Protein AF-A0A357EF03-F1 (afdb_monomer_lite)

Secondary structure (DSSP, 8-state):
--PPPPPPPPP-----------------PPP-GGGGT-BTTTBTSPSS--SS-TT-HHHHHHHHHHHHHHHTT-HHHHHHH-S-S-SS--TT--HHHHHHHHHHHHHHHHHHHHSSTT---SS--HHHHHHHHHHHHHHT--SS--GGG-

Sequence (150 aa):
MSQPKAIAISSWSGRVGGEEDCMTSRAFQSLSLADFGIAPEQGFLPADPCESLPDCPTLNYLSHELPKLLSARQVRRFINEEPSFLPSIPSSWGEDDYRTVMRILSFAGHAYVWETPGQPAAKLPPQLARPWHEIGQKLGRPPVLSYASY

Radius of gyration: 29.79 Å; chains: 1; bounding box: 32×64×94 Å

Structure (mmCIF, N/CA/C/O backbone):
data_AF-A0A357EF03-F1
#
_entry.id   AF-A0A357EF03-F1
#
loop_
_atom_site.group_PDB
_atom_site.id
_atom_site.type_symbol
_atom_site.label_atom_id
_atom_site.label_alt_id
_atom_site.label_comp_id
_atom_site.label_asym_id
_atom_site.label_entity_id
_atom_site.label_seq_id
_atom_site.pdbx_PDB_ins_code
_atom_site.Cartn_x
_atom_site.Cartn_y
_atom_site.Cartn_z
_atom_site.occupancy
_atom_site.B_iso_or_equiv
_atom_site.auth_seq_id
_atom_site.auth_comp_id
_atom_site.auth_asym_id
_atom_site.auth_atom_id
_atom_site.pdbx_PDB_model_num
ATOM 1 N N . MET A 1 1 ? -1.801 -49.461 -65.528 1.00 41.78 1 MET A N 1
ATOM 2 C CA . MET A 1 1 ? -0.940 -48.777 -66.518 1.00 41.78 1 MET A CA 1
ATOM 3 C C . MET A 1 1 ? -1.656 -47.545 -67.043 1.00 41.78 1 MET A C 1
ATOM 5 O O . MET A 1 1 ? -2.875 -47.572 -67.125 1.00 41.78 1 MET A O 1
ATOM 9 N N . SER A 1 2 ? -0.870 -46.531 -67.407 1.00 39.59 2 SER A N 1
ATOM 10 C CA . SER A 1 2 ? -1.247 -45.241 -68.011 1.00 39.59 2 SER A CA 1
ATOM 11 C C . SER A 1 2 ? -1.686 -44.131 -67.059 1.00 39.59 2 SER A C 1
ATOM 13 O O . SER A 1 2 ? -2.848 -44.002 -66.692 1.00 39.59 2 SER A O 1
ATOM 15 N N . GLN A 1 3 ? -0.709 -43.278 -66.742 1.00 40.75 3 GLN A N 1
ATOM 16 C CA . GLN A 1 3 ? -0.933 -41.890 -66.350 1.00 40.75 3 GLN A CA 1
ATOM 17 C C . GLN A 1 3 ? -1.590 -41.098 -67.493 1.00 40.75 3 GLN A C 1
ATOM 19 O O . GLN A 1 3 ? -1.293 -41.376 -68.660 1.00 40.75 3 GLN A O 1
ATOM 24 N N . PRO A 1 4 ? -2.411 -40.076 -67.202 1.00 37.59 4 PRO A N 1
ATOM 25 C CA . PRO A 1 4 ? -2.806 -39.106 -68.205 1.00 37.59 4 PRO A CA 1
ATOM 26 C C . PRO A 1 4 ? -1.772 -37.978 -68.348 1.00 37.59 4 PRO A C 1
ATOM 28 O O . PRO A 1 4 ? -1.157 -37.511 -67.393 1.00 37.59 4 PRO A O 1
ATOM 31 N N . LYS A 1 5 ? -1.598 -37.599 -69.613 1.00 38.09 5 LYS A N 1
ATOM 32 C CA . LYS A 1 5 ? -0.638 -36.657 -70.192 1.00 38.09 5 LYS A CA 1
ATOM 33 C C . LYS A 1 5 ? -0.765 -35.231 -69.651 1.00 38.09 5 LYS A C 1
ATOM 35 O O . LYS A 1 5 ? -1.867 -34.707 -69.519 1.00 38.09 5 LYS A O 1
ATOM 40 N N . ALA A 1 6 ? 0.390 -34.585 -69.494 1.00 36.97 6 ALA A N 1
ATOM 41 C CA . ALA A 1 6 ? 0.524 -33.138 -69.390 1.00 36.97 6 ALA A CA 1
ATOM 42 C C . ALA A 1 6 ? -0.030 -32.448 -70.650 1.00 36.97 6 ALA A C 1
ATOM 44 O O . ALA A 1 6 ? 0.312 -32.821 -71.774 1.00 36.97 6 ALA A O 1
ATOM 45 N N . ILE A 1 7 ? -0.876 -31.438 -70.448 1.00 36.84 7 ILE A N 1
ATOM 46 C CA . ILE A 1 7 ? -1.356 -30.536 -71.495 1.00 36.84 7 ILE A CA 1
ATOM 47 C C . ILE A 1 7 ? -0.496 -29.275 -71.428 1.00 36.84 7 ILE A C 1
ATOM 49 O O . ILE A 1 7 ? -0.485 -28.570 -70.421 1.00 36.84 7 ILE A O 1
ATOM 53 N N . ALA A 1 8 ? 0.240 -29.019 -72.506 1.00 39.97 8 ALA A N 1
ATOM 54 C CA . ALA A 1 8 ? 0.937 -27.764 -72.724 1.00 39.97 8 ALA A CA 1
ATOM 55 C C . ALA A 1 8 ? -0.093 -26.664 -73.010 1.00 39.97 8 ALA A C 1
ATOM 57 O O . ALA A 1 8 ? -0.872 -26.776 -73.957 1.00 39.97 8 ALA A O 1
ATOM 58 N N . ILE A 1 9 ? -0.081 -25.605 -72.203 1.00 37.91 9 ILE A N 1
ATOM 59 C CA . ILE A 1 9 ? -0.791 -24.360 -72.492 1.00 37.91 9 ILE A CA 1
ATOM 60 C C . ILE A 1 9 ? 0.220 -23.330 -72.988 1.00 37.91 9 ILE A C 1
ATOM 62 O O . ILE A 1 9 ? 1.239 -23.051 -72.361 1.00 37.91 9 ILE A O 1
ATOM 66 N N . SER A 1 10 ? -0.075 -22.856 -74.191 1.00 39.03 10 SER A N 1
ATOM 67 C CA . SER A 1 10 ? 0.674 -21.938 -75.035 1.00 39.03 10 SER A CA 1
ATOM 68 C C . SER A 1 10 ? 0.994 -20.606 -74.362 1.00 39.03 10 SER A C 1
ATOM 70 O O . SER A 1 10 ? 0.168 -20.032 -73.655 1.00 39.03 10 SER A O 1
ATOM 72 N N . SER A 1 11 ? 2.175 -20.083 -74.686 1.00 36.22 11 SER A N 1
ATOM 73 C CA . SER A 1 11 ? 2.633 -18.733 -74.373 1.00 36.22 11 SER A CA 1
ATOM 74 C C . SER A 1 11 ? 1.638 -17.670 -74.844 1.00 36.22 11 SER A C 1
ATOM 76 O O . SER A 1 11 ? 1.400 -17.536 -76.046 1.00 36.22 11 SER A O 1
ATOM 78 N N . TRP A 1 12 ? 1.132 -16.864 -73.913 1.00 31.23 12 TRP A N 1
ATOM 79 C CA . TRP A 1 12 ? 0.475 -15.599 -74.222 1.00 31.23 12 TRP A CA 1
ATOM 80 C C . TRP A 1 12 ? 1.360 -14.455 -73.718 1.00 31.23 12 TRP A C 1
ATOM 82 O O . TRP A 1 12 ? 1.530 -14.265 -72.517 1.00 31.23 12 TRP A O 1
ATOM 92 N N . SER A 1 13 ? 1.979 -13.719 -74.646 1.00 43.12 13 SER A N 1
ATOM 93 C CA . SER A 1 13 ? 2.674 -12.466 -74.342 1.00 43.12 13 SER A CA 1
ATOM 94 C C . SER A 1 13 ? 1.665 -11.322 -74.282 1.00 43.12 13 SER A C 1
ATOM 96 O O . SER A 1 13 ? 1.295 -10.765 -75.313 1.00 43.12 13 SER A O 1
ATOM 98 N N . GLY A 1 14 ? 1.258 -10.957 -73.068 1.00 35.16 14 GLY A N 1
ATOM 99 C CA . GLY A 1 14 ? 0.708 -9.639 -72.753 1.00 35.16 14 GLY A CA 1
ATOM 100 C C . GLY A 1 14 ? 1.811 -8.775 -72.148 1.00 35.16 14 GLY A C 1
ATOM 101 O O . GLY A 1 14 ? 2.430 -9.168 -71.162 1.00 35.16 14 GLY A O 1
ATOM 102 N N . ARG A 1 15 ? 2.106 -7.630 -72.768 1.00 39.28 15 ARG A N 1
ATOM 103 C CA . ARG A 1 15 ? 3.117 -6.675 -72.306 1.00 39.28 15 ARG A CA 1
ATOM 104 C C . ARG A 1 15 ? 2.433 -5.458 -71.676 1.00 39.28 15 ARG A C 1
ATOM 106 O O . ARG A 1 15 ? 1.515 -4.907 -72.270 1.00 39.28 15 ARG A O 1
ATOM 113 N N . VAL A 1 16 ? 3.057 -4.994 -70.593 1.00 45.19 16 VAL A N 1
ATOM 114 C CA . VAL A 1 16 ? 3.007 -3.668 -69.951 1.00 45.19 16 VAL A CA 1
ATOM 115 C C . VAL A 1 16 ? 1.871 -3.414 -68.957 1.00 45.19 16 VAL A C 1
ATOM 117 O O . VAL A 1 16 ? 0.712 -3.257 -69.318 1.00 45.19 16 VAL A O 1
ATOM 120 N N . GLY A 1 17 ? 2.287 -3.251 -67.703 1.00 35.16 17 GLY A N 1
ATOM 121 C CA . GLY A 1 17 ? 1.529 -2.678 -66.599 1.00 35.16 17 GLY A CA 1
ATOM 122 C C . GLY A 1 17 ? 2.308 -2.942 -65.319 1.00 35.16 17 GLY A C 1
ATOM 123 O O . GLY A 1 17 ? 2.107 -3.969 -64.688 1.00 35.16 17 GLY A O 1
ATOM 124 N N . GLY A 1 18 ? 3.306 -2.105 -65.035 1.00 47.44 18 GLY A N 1
ATOM 125 C CA . GLY A 1 18 ? 4.123 -2.240 -63.837 1.00 47.44 18 GLY A CA 1
ATOM 126 C C . GLY A 1 18 ? 3.306 -1.914 -62.596 1.00 47.44 18 GLY A C 1
ATOM 127 O O . GLY A 1 18 ? 3.040 -0.748 -62.340 1.00 47.44 18 GLY A O 1
ATOM 128 N N . GLU A 1 19 ? 2.971 -2.941 -61.833 1.00 43.12 19 GLU A N 1
ATOM 129 C CA . GLU A 1 19 ? 2.711 -2.850 -60.402 1.00 43.12 19 GLU A CA 1
ATOM 130 C C . GLU A 1 19 ? 3.601 -3.910 -59.763 1.00 43.12 19 GLU A C 1
ATOM 132 O O . GLU A 1 19 ? 3.258 -5.086 -59.639 1.00 43.12 19 GLU A O 1
ATOM 137 N N . GLU A 1 20 ? 4.823 -3.491 -59.438 1.00 45.75 20 GLU A N 1
ATOM 138 C CA . GLU A 1 20 ? 5.599 -4.147 -58.399 1.00 45.75 20 GLU A CA 1
ATOM 139 C C . GLU A 1 20 ? 4.833 -3.920 -57.094 1.00 45.75 20 GLU A C 1
ATOM 141 O O . GLU A 1 20 ? 5.126 -2.996 -56.335 1.00 45.75 20 GLU A O 1
ATOM 146 N N . ASP A 1 21 ? 3.819 -4.753 -56.852 1.00 46.81 21 ASP A N 1
ATOM 147 C CA . ASP A 1 21 ? 3.272 -4.960 -55.521 1.00 46.81 21 ASP A CA 1
ATOM 148 C C . ASP A 1 21 ? 4.402 -5.560 -54.686 1.00 46.81 21 ASP A C 1
ATOM 150 O O . ASP A 1 21 ? 4.575 -6.775 -54.545 1.00 46.81 21 ASP A O 1
ATOM 154 N N . CYS A 1 22 ? 5.241 -4.659 -54.178 1.00 46.00 22 CYS A N 1
ATOM 155 C CA . CYS A 1 22 ? 6.168 -4.902 -53.105 1.00 46.00 22 CYS A CA 1
ATOM 156 C C . CYS A 1 22 ? 5.313 -5.392 -51.941 1.00 46.00 22 CYS A C 1
ATOM 158 O O . CYS A 1 22 ? 4.750 -4.597 -51.182 1.00 46.00 22 CYS A O 1
ATOM 160 N N . MET A 1 23 ? 5.186 -6.718 -51.829 1.00 50.47 23 MET A N 1
ATOM 161 C CA . MET A 1 23 ? 4.803 -7.378 -50.596 1.00 50.47 23 MET A CA 1
ATOM 162 C C . MET A 1 23 ? 5.761 -6.859 -49.537 1.00 50.47 23 MET A C 1
ATOM 164 O O . MET A 1 23 ? 6.869 -7.364 -49.360 1.00 50.47 23 MET A O 1
ATOM 168 N N . THR A 1 24 ? 5.327 -5.800 -48.859 1.00 57.06 24 THR A N 1
ATOM 169 C CA . THR A 1 24 ? 5.979 -5.273 -47.678 1.00 57.06 24 THR A CA 1
ATOM 170 C C . THR A 1 24 ? 5.815 -6.373 -46.650 1.00 57.06 24 THR A C 1
ATOM 172 O O . THR A 1 24 ? 4.798 -6.466 -45.963 1.00 57.06 24 THR A O 1
ATOM 175 N N . SER A 1 25 ? 6.790 -7.281 -46.635 1.00 59.78 25 SER A N 1
ATOM 176 C CA . SER A 1 25 ? 6.981 -8.285 -45.607 1.00 59.78 25 SER A CA 1
ATOM 177 C C . SER A 1 25 ? 6.953 -7.533 -44.290 1.00 59.78 25 SER A C 1
ATOM 179 O O . SER A 1 25 ? 7.914 -6.848 -43.936 1.00 59.78 25 SER A O 1
ATOM 181 N N . ARG A 1 26 ? 5.820 -7.604 -43.593 1.00 64.31 26 ARG A N 1
ATOM 182 C CA . ARG A 1 26 ? 5.674 -7.038 -42.262 1.00 64.31 26 ARG A CA 1
ATOM 183 C C . ARG A 1 26 ? 6.709 -7.748 -41.401 1.00 64.31 26 ARG A C 1
ATOM 185 O O . ARG A 1 26 ? 6.547 -8.927 -41.100 1.00 64.31 26 ARG A O 1
ATOM 192 N N . ALA A 1 27 ? 7.805 -7.060 -41.095 1.00 70.00 27 ALA A N 1
ATOM 193 C CA . ALA A 1 27 ? 8.849 -7.603 -40.249 1.00 70.00 27 ALA A CA 1
ATOM 194 C C . ALA A 1 27 ? 8.199 -8.006 -38.922 1.00 70.00 27 ALA A C 1
ATOM 196 O O . ALA A 1 27 ? 7.664 -7.160 -38.203 1.00 70.00 27 ALA A O 1
ATOM 197 N N . PHE A 1 28 ? 8.174 -9.305 -38.635 1.00 72.75 28 PHE A N 1
ATOM 198 C CA . PHE A 1 28 ? 7.761 -9.789 -37.328 1.00 72.75 28 PHE A CA 1
ATOM 199 C C . PHE A 1 28 ? 8.827 -9.337 -36.333 1.00 72.75 28 PHE A C 1
ATOM 201 O O . PHE A 1 28 ? 9.964 -9.801 -36.386 1.00 72.75 28 PHE A O 1
ATOM 208 N N . GLN A 1 29 ? 8.475 -8.398 -35.455 1.00 81.00 29 GLN A N 1
ATOM 209 C CA . GLN A 1 29 ? 9.315 -8.083 -34.308 1.00 81.00 29 GLN A CA 1
ATOM 210 C C . GLN A 1 29 ? 9.344 -9.301 -33.386 1.00 81.00 29 GLN A C 1
ATOM 212 O O . GLN A 1 29 ? 8.299 -9.844 -33.022 1.00 81.00 29 GLN A O 1
ATOM 217 N N . SER A 1 30 ? 10.549 -9.744 -33.034 1.00 87.94 30 SER A N 1
ATOM 218 C CA . SER A 1 30 ? 10.741 -10.770 -32.018 1.00 87.94 30 SER A CA 1
ATOM 219 C C . SER A 1 30 ? 10.377 -10.186 -30.658 1.00 87.94 30 SER A C 1
ATOM 221 O O . SER A 1 30 ? 11.008 -9.228 -30.216 1.00 87.94 30 SER A O 1
ATOM 223 N N . LEU A 1 31 ? 9.372 -10.767 -30.013 1.00 93.31 31 LEU A N 1
ATOM 224 C CA . LEU A 1 31 ? 8.997 -10.425 -28.648 1.00 93.31 31 LEU A CA 1
ATOM 225 C C . LEU A 1 31 ? 10.000 -11.024 -27.659 1.00 93.31 31 LEU A C 1
ATOM 227 O O . LEU A 1 31 ? 10.487 -12.141 -27.850 1.00 93.31 31 LEU A O 1
ATOM 231 N N . SER A 1 32 ? 10.268 -10.289 -26.589 1.00 93.94 32 SER A N 1
ATOM 232 C CA . SER A 1 32 ? 11.051 -10.727 -25.439 1.00 93.94 32 SER A CA 1
ATOM 233 C C . SER A 1 32 ? 10.147 -10.930 -24.219 1.00 93.94 32 SER A C 1
ATOM 235 O O . SER A 1 32 ? 9.025 -10.432 -24.165 1.00 93.94 32 SER A O 1
ATOM 237 N N . LEU A 1 33 ? 10.633 -11.653 -23.207 1.00 93.38 33 LEU A N 1
ATOM 238 C CA . LEU A 1 33 ? 9.913 -11.797 -21.934 1.00 93.38 33 LEU A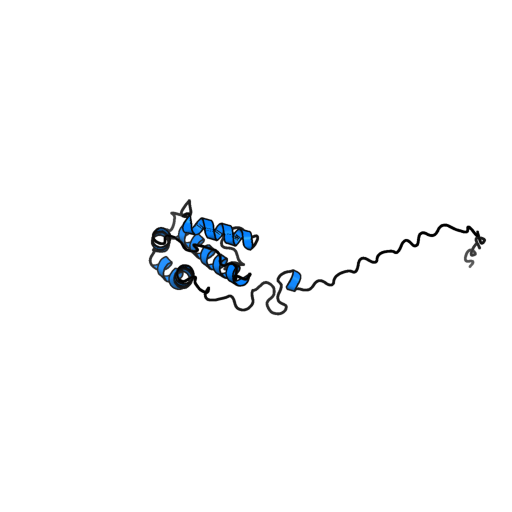 CA 1
ATOM 239 C C . LEU A 1 33 ? 9.720 -10.447 -21.220 1.00 93.38 33 LEU A C 1
ATOM 241 O O . LEU A 1 33 ? 8.689 -10.225 -20.583 1.00 93.38 33 LEU A O 1
ATOM 245 N N . ALA A 1 34 ? 10.670 -9.523 -21.391 1.00 90.06 34 ALA A N 1
ATOM 246 C CA . ALA A 1 34 ? 10.618 -8.186 -20.810 1.00 90.06 34 ALA A CA 1
ATOM 247 C C . ALA A 1 34 ? 9.421 -7.367 -21.320 1.00 90.06 34 ALA A C 1
ATOM 249 O O . ALA A 1 34 ? 8.826 -6.629 -20.538 1.00 90.06 34 ALA A O 1
ATOM 250 N N . ASP A 1 35 ? 8.996 -7.567 -22.573 1.00 91.56 35 ASP A N 1
ATOM 251 C CA . ASP A 1 35 ? 7.817 -6.891 -23.143 1.00 91.56 35 ASP A CA 1
ATOM 252 C C . ASP A 1 35 ? 6.511 -7.262 -22.416 1.00 91.56 35 ASP A C 1
ATOM 254 O O . ASP A 1 35 ? 5.509 -6.553 -22.510 1.00 91.56 35 ASP A O 1
ATOM 258 N N . PHE A 1 36 ? 6.526 -8.363 -21.661 1.00 91.50 36 PHE A N 1
ATOM 259 C CA . PHE A 1 36 ? 5.413 -8.846 -20.846 1.00 91.50 36 PHE A CA 1
ATOM 260 C C . PHE A 1 36 ? 5.658 -8.689 -19.339 1.00 91.50 36 PHE A C 1
ATOM 262 O O . PHE A 1 36 ? 4.873 -9.203 -18.540 1.00 91.50 36 PHE A O 1
ATOM 269 N N . GLY A 1 37 ? 6.739 -8.008 -18.938 1.00 87.50 37 GLY A N 1
ATOM 270 C CA . GLY A 1 37 ? 7.126 -7.866 -17.533 1.00 87.50 37 GLY A CA 1
ATOM 271 C C . GLY A 1 37 ? 7.522 -9.192 -16.877 1.00 87.50 37 GLY A C 1
ATOM 272 O O . GLY A 1 37 ? 7.235 -9.398 -15.700 1.00 87.50 37 GLY A O 1
ATOM 273 N N . ILE A 1 38 ? 8.122 -10.111 -17.643 1.00 92.12 38 ILE A N 1
ATOM 274 C CA . ILE A 1 38 ? 8.551 -11.431 -17.169 1.00 92.12 38 ILE A CA 1
ATOM 275 C C . ILE A 1 38 ? 10.082 -11.471 -17.109 1.00 92.12 38 ILE A C 1
ATOM 277 O O . ILE A 1 38 ? 10.760 -11.316 -18.127 1.00 92.12 38 ILE A O 1
ATOM 281 N N . ALA A 1 39 ? 10.626 -11.723 -15.921 1.00 91.12 39 ALA A N 1
ATOM 282 C CA . ALA A 1 39 ? 12.039 -12.004 -15.714 1.00 91.12 39 ALA A CA 1
ATOM 283 C C . ALA A 1 39 ? 12.358 -13.470 -16.085 1.00 91.12 39 ALA A C 1
ATOM 285 O O . ALA A 1 39 ? 11.580 -14.364 -15.732 1.00 91.12 39 ALA A O 1
ATOM 286 N N . PRO A 1 40 ? 13.489 -13.761 -16.755 1.00 92.62 40 PRO A N 1
ATOM 287 C CA . PRO A 1 40 ? 13.844 -15.129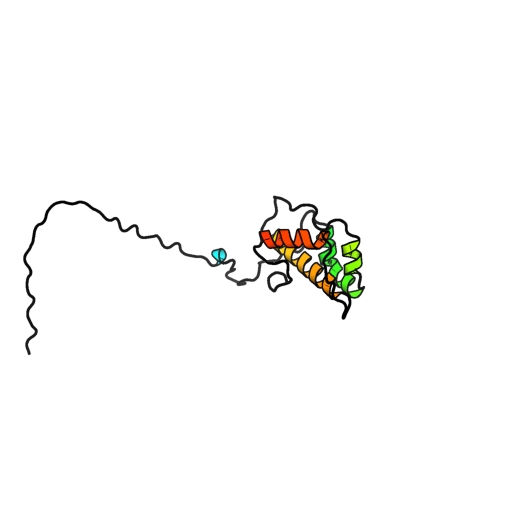 -17.149 1.00 92.62 40 PRO A CA 1
ATOM 288 C C . PRO A 1 40 ? 13.975 -16.102 -15.967 1.00 92.62 40 PRO A C 1
ATOM 290 O O . PRO A 1 40 ? 13.584 -17.262 -16.077 1.00 92.62 40 PRO A O 1
ATOM 293 N N . GLU A 1 41 ? 14.503 -15.634 -14.836 1.00 93.12 41 GLU A N 1
ATOM 294 C CA . GLU A 1 41 ? 14.814 -16.462 -13.667 1.00 93.12 41 GLU A CA 1
ATOM 295 C C . GLU A 1 41 ? 13.665 -16.514 -12.650 1.00 93.12 41 GLU A C 1
ATOM 297 O O . GLU A 1 41 ? 13.473 -17.526 -11.979 1.00 93.12 41 GLU A O 1
ATOM 302 N N . GLN A 1 42 ? 12.910 -15.420 -12.520 1.00 91.56 42 GLN A N 1
ATOM 303 C CA . GLN A 1 42 ? 11.950 -15.198 -11.426 1.00 91.56 42 GLN A CA 1
ATOM 304 C C . GLN A 1 42 ? 10.493 -15.130 -11.921 1.00 91.56 42 GLN A C 1
ATOM 306 O O . GLN A 1 42 ? 9.557 -15.015 -11.125 1.00 91.56 42 GLN A O 1
ATOM 311 N N . GLY A 1 43 ? 10.277 -15.203 -13.238 1.00 93.38 43 GLY A N 1
ATOM 312 C CA . GLY A 1 43 ? 8.957 -15.104 -13.849 1.00 93.38 43 GLY A CA 1
ATOM 313 C C . GLY A 1 43 ? 8.328 -13.728 -13.625 1.00 93.38 43 GLY A C 1
ATOM 314 O O . GLY A 1 43 ? 8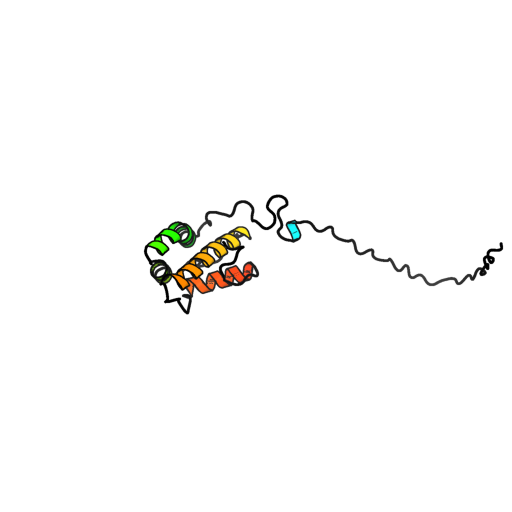.923 -12.706 -13.937 1.00 93.38 43 GLY A O 1
ATOM 315 N N . PHE A 1 44 ? 7.108 -13.696 -13.089 1.00 91.06 44 PHE A N 1
ATOM 316 C CA . PHE A 1 44 ? 6.371 -12.451 -12.822 1.00 91.06 44 PHE A CA 1
ATOM 317 C C . PHE A 1 44 ? 6.774 -11.748 -11.519 1.00 91.06 44 PHE A C 1
ATOM 319 O O . PHE A 1 44 ? 6.192 -10.714 -11.178 1.00 91.06 44 PHE A O 1
ATOM 326 N N . LEU A 1 45 ? 7.691 -12.331 -10.742 1.00 89.12 45 LEU A N 1
ATOM 327 C CA . LEU A 1 45 ? 8.144 -11.713 -9.506 1.00 89.12 45 LEU A CA 1
ATOM 328 C C . LEU A 1 45 ? 9.110 -10.562 -9.826 1.00 89.12 45 LEU A C 1
ATOM 330 O O . LEU A 1 45 ? 9.972 -10.723 -10.689 1.00 89.12 45 LEU A O 1
ATOM 334 N N . PRO A 1 46 ? 8.976 -9.410 -9.150 1.00 83.38 46 PRO A N 1
ATOM 335 C CA . PRO A 1 46 ? 9.950 -8.333 -9.264 1.00 83.38 46 PRO A CA 1
ATOM 336 C C . PRO A 1 46 ? 11.307 -8.763 -8.693 1.00 83.38 46 PRO A C 1
ATOM 338 O O . PRO A 1 46 ? 11.366 -9.438 -7.661 1.00 83.38 46 PRO A O 1
ATOM 341 N N . ALA A 1 47 ? 12.384 -8.319 -9.338 1.00 79.38 47 ALA A N 1
ATOM 342 C CA . ALA A 1 47 ? 13.733 -8.443 -8.803 1.00 79.38 47 ALA A CA 1
ATOM 343 C C . ALA A 1 47 ? 13.909 -7.444 -7.648 1.00 79.38 47 ALA A C 1
ATOM 345 O O . ALA A 1 47 ? 13.630 -6.264 -7.829 1.00 79.38 47 ALA A O 1
ATOM 346 N N . ASP A 1 48 ? 14.326 -7.933 -6.477 1.00 82.94 48 ASP A N 1
ATOM 347 C CA . ASP A 1 48 ? 14.671 -7.160 -5.272 1.00 82.94 48 ASP A CA 1
ATOM 348 C C . ASP A 1 48 ? 13.766 -5.935 -4.999 1.00 82.94 48 ASP A C 1
ATOM 350 O O . ASP A 1 48 ? 14.164 -4.790 -5.226 1.00 82.94 48 ASP A O 1
ATOM 354 N N . PRO A 1 49 ? 12.532 -6.148 -4.494 1.00 82.81 49 PRO A N 1
ATOM 355 C CA . PRO A 1 49 ? 11.589 -5.067 -4.233 1.00 82.81 49 PRO A CA 1
ATOM 356 C C . PRO A 1 49 ? 12.188 -4.003 -3.313 1.00 82.81 49 PRO A C 1
ATOM 358 O O . PRO A 1 49 ? 12.653 -4.317 -2.218 1.00 82.81 49 PRO A O 1
ATOM 361 N N . CYS A 1 50 ? 12.089 -2.739 -3.720 1.00 86.75 50 CYS A N 1
ATOM 362 C CA . CYS A 1 50 ? 12.612 -1.621 -2.945 1.00 86.75 50 CYS A CA 1
ATOM 363 C C . CYS A 1 50 ? 12.046 -1.607 -1.509 1.00 86.75 50 CYS A C 1
ATOM 365 O O . CYS A 1 50 ? 10.830 -1.662 -1.284 1.00 86.75 50 CYS A O 1
ATOM 367 N N . GLU A 1 51 ? 12.946 -1.569 -0.522 1.00 86.12 51 GLU A N 1
ATOM 368 C CA . GLU A 1 51 ? 12.595 -1.634 0.903 1.00 86.12 51 GLU A CA 1
ATOM 369 C C . GLU A 1 51 ? 12.139 -0.283 1.466 1.00 86.12 51 GLU A C 1
ATOM 371 O O . GLU A 1 51 ? 11.342 -0.247 2.403 1.00 86.12 51 GLU A O 1
ATOM 376 N N . SER A 1 52 ? 12.616 0.827 0.891 1.00 89.62 52 SER A N 1
ATOM 377 C CA . SER A 1 52 ? 12.332 2.178 1.381 1.00 89.62 52 SER A CA 1
ATOM 378 C C . SER A 1 52 ? 12.371 3.211 0.260 1.00 89.62 52 SER A C 1
ATOM 380 O O . SER A 1 52 ? 13.264 3.186 -0.582 1.00 89.62 52 SER A O 1
ATOM 382 N N . LEU A 1 53 ? 11.436 4.154 0.287 1.00 92.19 53 LEU A N 1
ATOM 383 C CA . LEU A 1 53 ? 11.324 5.223 -0.700 1.00 92.19 53 LEU A CA 1
ATOM 384 C C . LEU A 1 53 ? 12.168 6.439 -0.291 1.00 92.19 53 LEU A C 1
ATOM 386 O O . LEU A 1 53 ? 12.073 6.873 0.864 1.00 92.19 53 LEU A O 1
ATOM 390 N N . PRO A 1 54 ? 12.939 7.046 -1.206 1.00 88.94 54 PRO A N 1
ATOM 391 C CA . PRO A 1 54 ? 13.606 8.311 -0.924 1.00 88.94 54 PRO A CA 1
ATOM 392 C C . PRO A 1 54 ? 12.571 9.411 -0.640 1.00 88.94 54 PRO A C 1
ATOM 394 O O . PRO A 1 54 ? 11.496 9.446 -1.241 1.00 88.94 54 PRO A O 1
ATOM 397 N N . ASP A 1 55 ? 12.890 10.292 0.310 1.00 88.75 55 ASP A N 1
ATOM 398 C CA . ASP A 1 55 ? 12.099 11.482 0.663 1.00 88.75 55 ASP A CA 1
ATOM 399 C C . ASP A 1 55 ? 10.627 11.227 1.056 1.00 88.75 55 ASP A C 1
ATOM 401 O O . ASP A 1 55 ? 9.810 12.146 1.077 1.00 88.75 55 ASP A O 1
ATOM 405 N N . CYS A 1 56 ? 10.283 9.991 1.437 1.00 93.00 56 CYS A N 1
ATOM 406 C CA . CYS A 1 56 ? 8.934 9.597 1.866 1.00 93.00 56 CYS A CA 1
ATOM 407 C C . CYS A 1 56 ? 8.915 9.034 3.299 1.00 93.00 56 CYS A C 1
ATOM 409 O O . CYS A 1 56 ? 8.525 7.880 3.510 1.00 93.00 56 CYS A O 1
ATOM 411 N N . PRO A 1 57 ? 9.321 9.823 4.313 1.00 92.94 57 PRO A N 1
ATOM 412 C CA . PRO A 1 57 ? 9.496 9.333 5.681 1.00 92.94 57 PRO A CA 1
ATOM 413 C C . PRO A 1 57 ? 8.208 8.757 6.281 1.00 92.94 57 PRO A C 1
ATOM 415 O O . PRO A 1 57 ? 8.262 7.728 6.948 1.00 92.94 57 PRO A O 1
ATOM 418 N N . THR A 1 58 ? 7.048 9.358 6.006 1.00 93.56 58 THR A N 1
ATOM 419 C CA . THR A 1 58 ? 5.754 8.889 6.524 1.00 93.56 58 THR A CA 1
ATOM 420 C C . THR A 1 58 ? 5.364 7.517 5.965 1.00 93.56 58 THR A C 1
ATOM 422 O O . THR A 1 58 ? 4.909 6.655 6.717 1.00 93.56 58 THR A O 1
ATOM 425 N N . LEU A 1 59 ? 5.563 7.279 4.661 1.00 94.81 59 LEU A N 1
ATOM 426 C CA . LEU A 1 59 ? 5.275 5.978 4.044 1.00 94.81 59 LEU A CA 1
ATOM 427 C C . LEU A 1 59 ? 6.237 4.897 4.536 1.00 94.81 59 LEU A C 1
ATOM 429 O O . LEU A 1 59 ? 5.782 3.803 4.861 1.00 94.81 59 LEU A O 1
ATOM 433 N N . ASN A 1 60 ? 7.529 5.216 4.645 1.00 95.12 60 ASN A N 1
ATOM 434 C CA . ASN A 1 60 ? 8.526 4.288 5.183 1.00 95.12 60 ASN A CA 1
ATOM 435 C C . ASN A 1 60 ? 8.243 3.959 6.655 1.00 95.12 60 ASN A C 1
ATOM 437 O O . ASN A 1 60 ? 8.322 2.808 7.073 1.00 95.12 60 ASN A O 1
ATOM 441 N N . TYR A 1 61 ? 7.863 4.953 7.460 1.00 95.38 61 TYR A N 1
ATOM 442 C CA . TYR A 1 61 ? 7.465 4.710 8.843 1.00 95.38 61 TYR A CA 1
ATOM 443 C C . TYR A 1 61 ? 6.246 3.785 8.909 1.00 95.38 61 TYR A C 1
ATOM 445 O O . TYR A 1 61 ? 6.262 2.791 9.633 1.00 95.38 61 TYR A O 1
ATOM 453 N N . LEU A 1 62 ? 5.207 4.075 8.117 1.00 94.81 62 LEU A N 1
ATOM 454 C CA . LEU A 1 62 ? 4.009 3.246 8.063 1.00 94.81 62 LEU A CA 1
ATOM 455 C C . LEU A 1 62 ? 4.340 1.810 7.644 1.00 94.81 62 LEU A C 1
ATOM 457 O O . LEU A 1 62 ? 3.855 0.888 8.288 1.00 94.81 62 LEU A O 1
ATOM 461 N N . SER A 1 63 ? 5.166 1.598 6.616 1.00 94.50 63 SER A N 1
ATOM 462 C CA . SER A 1 63 ? 5.520 0.250 6.152 1.00 94.50 63 SER A CA 1
ATOM 463 C C . SER A 1 63 ? 6.251 -0.567 7.218 1.00 94.50 63 SER A C 1
ATOM 465 O O . SER A 1 63 ? 5.935 -1.742 7.401 1.00 94.50 63 SER A O 1
ATOM 467 N N . HIS A 1 64 ? 7.176 0.051 7.956 1.00 95.56 64 HIS A N 1
ATOM 468 C CA . HIS A 1 64 ? 7.929 -0.620 9.017 1.00 95.56 64 HIS A CA 1
ATOM 469 C C . HIS A 1 64 ? 7.103 -0.853 10.290 1.00 95.56 64 HIS A C 1
ATOM 471 O O . HIS A 1 64 ? 7.222 -1.906 10.919 1.00 95.56 64 HIS A O 1
ATOM 477 N N . GLU A 1 65 ? 6.250 0.097 10.679 1.00 96.81 65 GLU A N 1
ATOM 478 C CA . GLU A 1 65 ? 5.518 0.040 11.950 1.00 96.81 65 GLU A CA 1
ATOM 479 C C . GLU A 1 65 ? 4.121 -0.588 11.829 1.00 96.81 65 GLU A C 1
ATOM 481 O O . GLU A 1 65 ? 3.505 -0.898 12.854 1.00 96.81 65 GLU A O 1
ATOM 486 N N . LEU A 1 66 ? 3.624 -0.852 10.612 1.00 96.62 66 LEU A N 1
ATOM 487 C CA . LEU A 1 66 ? 2.289 -1.420 10.390 1.00 96.62 66 LEU A CA 1
ATOM 488 C C . LEU A 1 66 ? 1.998 -2.676 11.234 1.00 96.62 66 LEU A C 1
ATOM 490 O O . LEU A 1 66 ? 0.918 -2.722 11.829 1.00 96.62 66 LEU A O 1
ATOM 494 N N . PRO A 1 67 ? 2.907 -3.668 11.378 1.00 96.38 67 PRO A N 1
ATOM 495 C CA . PRO A 1 67 ? 2.642 -4.837 12.222 1.00 96.38 67 PRO A CA 1
ATOM 496 C C . PRO A 1 67 ? 2.389 -4.482 13.697 1.00 96.38 67 PRO A C 1
ATOM 498 O O . PRO A 1 67 ? 1.518 -5.069 14.350 1.00 96.38 67 PRO A O 1
ATOM 501 N N . LYS A 1 68 ? 3.113 -3.491 14.229 1.00 97.94 68 LYS A N 1
ATOM 502 C CA . LYS A 1 68 ? 2.937 -3.008 15.605 1.00 97.94 68 LYS A CA 1
ATOM 503 C C . LYS A 1 68 ? 1.642 -2.213 15.740 1.00 97.94 68 LYS A C 1
ATOM 505 O O . LYS A 1 68 ? 0.884 -2.459 16.676 1.00 97.94 68 LYS A O 1
ATOM 510 N N . LEU A 1 69 ? 1.349 -1.326 14.786 1.00 97.75 69 LEU A N 1
ATOM 511 C CA . LEU A 1 69 ? 0.100 -0.559 14.748 1.00 97.75 69 LEU A CA 1
ATOM 512 C C . LEU A 1 69 ? -1.125 -1.482 14.682 1.00 97.75 69 LEU A C 1
ATOM 514 O O . LEU A 1 69 ? -2.099 -1.249 15.395 1.00 97.75 69 LEU A O 1
ATOM 518 N N . LEU A 1 70 ? -1.067 -2.554 13.884 1.00 96.56 70 LEU A N 1
ATOM 519 C CA . LEU A 1 70 ? -2.108 -3.585 13.815 1.00 96.56 70 LEU A CA 1
ATOM 520 C C . LEU A 1 70 ? -2.294 -4.287 15.162 1.00 96.56 70 LEU A C 1
ATOM 522 O O . LEU A 1 70 ? -3.416 -4.383 15.661 1.00 96.56 70 LEU A O 1
ATOM 526 N N . SER A 1 71 ? -1.194 -4.728 15.775 1.00 96.56 71 SER A N 1
ATOM 527 C CA . SER A 1 71 ? -1.216 -5.407 17.077 1.00 96.56 71 SER A CA 1
ATOM 528 C C . SER A 1 71 ? -1.794 -4.516 18.183 1.00 96.56 71 SER A C 1
ATOM 530 O O . SER A 1 71 ? -2.516 -4.994 19.056 1.00 96.56 71 SER A O 1
ATOM 532 N N . ALA A 1 72 ? -1.523 -3.210 18.119 1.00 97.31 72 ALA A N 1
ATOM 533 C CA . ALA A 1 72 ? -2.017 -2.213 19.064 1.00 97.31 72 ALA A CA 1
ATOM 534 C C . ALA A 1 72 ? -3.410 -1.647 18.718 1.00 97.31 72 ALA A C 1
ATOM 536 O O . ALA A 1 72 ? -3.942 -0.863 19.503 1.00 97.31 72 ALA A O 1
ATOM 537 N N . ARG A 1 73 ? -4.003 -2.015 17.569 1.00 96.94 73 ARG A N 1
ATOM 538 C CA . ARG A 1 73 ? -5.233 -1.409 17.009 1.00 96.94 73 ARG A CA 1
ATOM 539 C C . ARG A 1 73 ? -5.158 0.121 16.901 1.00 96.94 73 ARG A C 1
ATOM 541 O O . ARG A 1 73 ? -6.044 0.839 17.361 1.00 96.94 73 ARG A O 1
ATOM 548 N N . GLN A 1 74 ? -4.054 0.610 16.343 1.00 97.75 74 GLN A N 1
ATOM 549 C CA . GLN A 1 74 ? -3.757 2.038 16.190 1.00 97.75 74 GLN A CA 1
ATOM 550 C C . GLN A 1 74 ? -3.631 2.493 14.731 1.00 97.75 74 GLN A C 1
ATOM 552 O O . GLN A 1 74 ? -3.405 3.676 14.495 1.00 97.75 74 GLN A O 1
ATOM 557 N N . VAL A 1 75 ? -3.812 1.607 13.752 1.00 97.62 75 VAL A N 1
ATOM 558 C CA . VAL A 1 75 ? -3.764 1.925 12.316 1.00 97.62 75 VAL A CA 1
ATOM 559 C C . VAL A 1 75 ? -4.758 3.025 11.957 1.00 97.62 75 VAL A C 1
ATOM 561 O O . VAL A 1 75 ? -4.369 4.007 11.327 1.00 97.62 75 VAL A O 1
ATOM 564 N N . ARG A 1 76 ? -6.030 2.911 12.367 1.00 97.38 76 ARG A N 1
ATOM 565 C CA . ARG A 1 76 ? -7.036 3.941 12.042 1.00 97.38 76 ARG A CA 1
ATOM 566 C C . ARG A 1 76 ? -6.683 5.282 12.665 1.00 97.38 76 ARG A C 1
ATOM 568 O O . ARG A 1 76 ? -6.802 6.305 12.000 1.00 97.38 76 ARG A O 1
ATOM 575 N N . ARG A 1 77 ? -6.243 5.272 13.926 1.00 97.00 77 ARG A N 1
ATOM 576 C CA . ARG A 1 77 ? -5.817 6.480 14.638 1.00 97.00 77 ARG A CA 1
ATOM 577 C C . ARG A 1 77 ? -4.645 7.145 13.920 1.00 97.00 77 ARG A C 1
ATOM 579 O O . ARG A 1 77 ? -4.768 8.304 13.550 1.00 97.00 77 ARG A O 1
ATOM 586 N N . PHE A 1 78 ? -3.578 6.392 13.669 1.00 96.44 78 PHE A N 1
ATOM 587 C CA . PHE A 1 78 ? -2.385 6.868 12.976 1.00 96.44 78 PHE A CA 1
ATOM 588 C C . PHE A 1 78 ? -2.733 7.465 11.605 1.00 96.44 78 PHE A C 1
ATOM 590 O O . PHE A 1 78 ? -2.381 8.602 11.316 1.00 96.44 78 PHE A O 1
ATOM 597 N N . ILE A 1 79 ? -3.518 6.748 10.792 1.00 96.38 79 ILE A N 1
ATOM 598 C CA . ILE A 1 79 ? -3.925 7.214 9.459 1.00 96.38 79 ILE A CA 1
ATOM 599 C C . ILE A 1 79 ? -4.791 8.476 9.516 1.00 96.38 79 ILE A C 1
ATOM 601 O O . ILE A 1 79 ? -4.684 9.326 8.635 1.00 96.38 79 ILE A O 1
ATOM 605 N N . ASN A 1 80 ? -5.655 8.612 10.522 1.00 95.75 80 ASN A N 1
ATOM 606 C CA . ASN A 1 80 ? -6.511 9.788 10.666 1.00 95.75 80 ASN A CA 1
ATOM 607 C C . ASN A 1 80 ? -5.756 11.016 11.209 1.00 95.75 80 ASN A C 1
ATOM 609 O O . ASN A 1 80 ? -6.158 12.136 10.902 1.00 95.75 80 ASN A O 1
ATOM 613 N N . GLU A 1 81 ? -4.711 10.814 12.018 1.00 95.00 81 GLU A N 1
ATOM 614 C CA . GLU A 1 81 ? -3.864 11.880 12.578 1.00 95.00 81 GLU A CA 1
ATOM 615 C C . GLU A 1 81 ? -2.795 12.362 11.582 1.00 95.00 81 GLU A C 1
ATOM 617 O O . GLU A 1 81 ? -2.362 13.510 11.666 1.00 95.00 81 GLU A O 1
ATOM 622 N N . GLU A 1 82 ? -2.411 11.526 10.613 1.00 92.31 82 GLU A N 1
ATOM 623 C CA . GLU A 1 82 ? -1.455 11.885 9.567 1.00 92.31 82 GLU A CA 1
ATOM 624 C C . GLU A 1 82 ? -2.127 12.728 8.460 1.00 92.31 82 GLU A C 1
ATOM 626 O O . GLU A 1 82 ? -3.017 12.236 7.755 1.00 92.31 82 GLU A O 1
ATOM 631 N N . PRO A 1 83 ? -1.725 13.998 8.258 1.00 83.06 83 PRO A N 1
ATOM 632 C CA . PRO A 1 83 ? -2.413 14.899 7.335 1.00 83.06 83 PRO A CA 1
ATOM 633 C C . PRO A 1 83 ? -2.169 14.564 5.858 1.00 83.06 83 PRO A C 1
ATOM 635 O O . PRO A 1 83 ? -3.026 14.856 5.020 1.00 83.06 83 PRO A O 1
ATOM 638 N N . SER A 1 84 ? -1.018 13.976 5.513 1.00 85.12 84 SER A N 1
ATOM 639 C CA . SER A 1 84 ? -0.698 13.605 4.132 1.00 85.12 84 SER A CA 1
ATOM 640 C C . SER A 1 84 ? 0.374 12.519 4.058 1.00 85.12 84 SER A C 1
ATOM 642 O O . SER A 1 84 ? 1.533 12.763 4.375 1.00 85.12 84 SER A O 1
ATOM 644 N N . PHE A 1 85 ? 0.005 11.338 3.556 1.00 85.62 85 PHE A N 1
ATOM 645 C CA . PHE A 1 85 ? 0.953 10.244 3.314 1.00 85.62 85 PHE A CA 1
ATOM 646 C C . PHE A 1 85 ? 1.880 10.500 2.130 1.00 85.62 85 PHE A C 1
ATOM 648 O O . PHE A 1 85 ? 3.040 10.101 2.147 1.00 85.62 85 PHE A O 1
ATOM 655 N N . LEU A 1 86 ? 1.347 11.140 1.092 1.00 89.25 86 LEU A N 1
ATOM 656 C CA . LEU A 1 86 ? 2.057 11.408 -0.147 1.00 89.25 86 LEU A CA 1
ATOM 657 C C . LEU A 1 86 ? 1.573 12.757 -0.696 1.00 89.25 86 LEU A C 1
ATOM 659 O O . LEU A 1 86 ? 0.611 12.793 -1.464 1.00 89.25 86 LEU A O 1
ATOM 663 N N . PRO A 1 87 ? 2.164 13.880 -0.245 1.00 85.50 87 PRO A N 1
ATOM 664 C CA . PRO A 1 87 ? 1.710 15.220 -0.622 1.00 85.50 87 PRO A CA 1
ATOM 665 C C . PRO A 1 87 ? 1.888 15.514 -2.116 1.00 85.50 87 PRO A C 1
ATOM 667 O O . PRO A 1 87 ? 1.119 16.286 -2.685 1.00 85.50 87 PRO A O 1
ATOM 670 N N . SER A 1 88 ? 2.883 14.896 -2.748 1.00 88.12 88 SER A N 1
ATOM 671 C CA . SER A 1 88 ? 3.095 14.930 -4.190 1.00 88.12 88 SER A CA 1
ATOM 672 C C . SER A 1 88 ? 3.798 13.656 -4.646 1.00 88.12 88 SER A C 1
ATOM 674 O O . SER A 1 88 ? 4.498 13.010 -3.868 1.00 88.12 88 SER A O 1
ATOM 676 N N . ILE A 1 89 ? 3.611 13.306 -5.917 1.00 90.25 89 ILE A N 1
ATOM 677 C CA . ILE A 1 89 ? 4.367 12.247 -6.584 1.00 90.25 89 ILE A CA 1
ATOM 678 C C . ILE A 1 89 ? 5.613 12.881 -7.225 1.00 90.25 89 ILE A C 1
ATOM 680 O O . ILE A 1 89 ? 5.457 13.729 -8.111 1.00 90.25 89 ILE A O 1
ATOM 684 N N . PRO A 1 90 ? 6.837 12.501 -6.816 1.00 90.88 90 PRO A N 1
ATOM 685 C CA . PRO A 1 90 ? 8.064 12.967 -7.453 1.00 90.88 90 PRO A CA 1
ATOM 686 C C . PRO A 1 90 ? 8.116 12.615 -8.942 1.00 90.88 90 PRO A C 1
ATOM 688 O O . PRO A 1 90 ? 7.784 11.504 -9.355 1.00 90.88 90 PRO A O 1
ATOM 691 N N . SER A 1 91 ? 8.580 13.556 -9.765 1.00 89.88 91 SER A N 1
ATOM 692 C CA . SER A 1 91 ? 8.756 13.338 -11.207 1.00 89.88 91 SER A CA 1
ATOM 693 C C . SER A 1 91 ? 9.915 12.397 -11.543 1.00 89.88 91 SER A C 1
ATOM 695 O O . SER A 1 91 ? 9.980 11.897 -12.661 1.00 89.88 91 SER A O 1
ATOM 697 N N . SER A 1 92 ? 10.827 12.173 -10.595 1.00 91.56 92 SER A N 1
ATOM 698 C CA . SER A 1 92 ? 11.976 11.275 -10.726 1.00 91.56 92 SER A CA 1
ATOM 699 C C . SER A 1 92 ? 11.638 9.803 -10.495 1.00 91.56 92 SER A C 1
ATOM 701 O O . SER A 1 92 ? 12.512 8.964 -10.689 1.00 91.56 92 SER A O 1
ATOM 703 N N . TRP A 1 93 ? 10.418 9.488 -10.051 1.00 93.25 93 TRP A N 1
ATOM 704 C CA . TRP A 1 93 ? 10.035 8.118 -9.728 1.00 93.25 93 TRP A CA 1
ATOM 705 C C . TRP A 1 93 ? 9.978 7.214 -10.952 1.00 93.25 93 TRP A C 1
ATOM 707 O O . TRP A 1 93 ? 9.395 7.559 -11.983 1.00 93.25 93 TRP A O 1
ATOM 717 N N . GLY A 1 94 ? 10.568 6.034 -10.786 1.00 92.00 94 GLY A N 1
ATOM 718 C CA . GLY A 1 94 ? 10.444 4.916 -11.703 1.00 92.00 94 GLY A CA 1
ATOM 719 C C . GLY A 1 94 ? 9.270 4.007 -11.344 1.00 92.00 94 GLY A C 1
ATOM 720 O O . GLY A 1 94 ? 8.510 4.234 -10.401 1.00 92.00 94 GLY A O 1
ATOM 721 N N . GLU A 1 95 ? 9.133 2.928 -12.108 1.00 91.12 95 GLU A N 1
ATOM 722 C CA . GLU A 1 95 ? 8.066 1.950 -11.903 1.00 91.12 95 GLU A CA 1
ATOM 723 C C . GLU A 1 95 ? 8.150 1.252 -10.534 1.00 91.12 95 GLU A C 1
ATOM 725 O O . GLU A 1 95 ? 7.121 1.023 -9.894 1.00 91.12 95 GLU A O 1
ATOM 730 N N . ASP A 1 96 ? 9.361 0.977 -10.045 1.00 91.38 96 ASP A N 1
ATOM 731 C CA . ASP A 1 96 ? 9.583 0.320 -8.752 1.00 91.38 96 ASP A CA 1
ATOM 732 C C . ASP A 1 96 ? 9.183 1.195 -7.560 1.00 91.38 96 ASP A C 1
ATOM 734 O O . ASP A 1 96 ? 8.652 0.682 -6.568 1.00 91.38 96 ASP A O 1
ATOM 738 N N . ASP A 1 97 ? 9.337 2.517 -7.671 1.00 94.56 97 ASP A N 1
ATOM 739 C CA . ASP A 1 97 ? 8.844 3.459 -6.664 1.00 94.56 97 ASP A CA 1
ATOM 740 C C . ASP A 1 97 ? 7.314 3.387 -6.591 1.00 94.56 97 ASP A C 1
ATOM 742 O O . ASP A 1 97 ? 6.736 3.196 -5.516 1.00 94.56 97 ASP A O 1
ATOM 746 N N . TYR A 1 98 ? 6.638 3.430 -7.747 1.00 95.31 98 TYR A N 1
ATOM 747 C CA . TYR A 1 98 ? 5.183 3.278 -7.811 1.00 95.31 98 TYR A CA 1
ATOM 748 C C . TYR A 1 98 ? 4.723 1.932 -7.243 1.00 95.31 98 TYR A C 1
ATOM 750 O O . TYR A 1 98 ? 3.748 1.887 -6.489 1.00 95.31 98 TYR A O 1
ATOM 758 N N . ARG A 1 99 ? 5.417 0.830 -7.558 1.00 94.75 99 ARG A N 1
ATOM 759 C CA . ARG A 1 99 ? 5.109 -0.511 -7.027 1.00 94.75 99 ARG A CA 1
ATOM 760 C C . ARG A 1 99 ? 5.279 -0.569 -5.511 1.00 94.75 99 ARG A C 1
ATOM 762 O O . ARG A 1 99 ? 4.417 -1.124 -4.825 1.00 94.75 99 ARG A O 1
ATOM 769 N N . THR A 1 100 ? 6.324 0.058 -4.982 1.00 95.56 100 THR A N 1
ATOM 770 C CA . THR A 1 100 ? 6.581 0.143 -3.538 1.00 95.56 100 THR A CA 1
ATOM 771 C C . THR A 1 100 ? 5.489 0.925 -2.825 1.00 95.56 100 THR A C 1
ATOM 773 O O . THR A 1 100 ? 4.901 0.424 -1.866 1.00 95.56 100 THR A O 1
ATOM 776 N N . VAL A 1 101 ? 5.131 2.106 -3.330 1.00 96.38 101 VAL A N 1
ATOM 777 C CA . VAL A 1 101 ? 4.036 2.910 -2.770 1.00 96.38 101 VAL A CA 1
ATOM 778 C C . VAL A 1 101 ? 2.711 2.159 -2.851 1.00 96.38 101 VAL A C 1
ATOM 780 O O . VAL A 1 101 ? 1.967 2.117 -1.872 1.00 96.38 101 VAL A O 1
ATOM 783 N N . MET A 1 102 ? 2.426 1.515 -3.987 1.00 96.69 102 MET A N 1
ATOM 784 C CA . MET A 1 102 ? 1.221 0.709 -4.170 1.00 96.69 102 MET A CA 1
ATOM 785 C C . MET A 1 102 ? 1.131 -0.402 -3.124 1.00 96.69 102 MET A C 1
ATOM 787 O O . MET A 1 102 ? 0.058 -0.608 -2.559 1.00 96.69 102 MET A O 1
ATOM 791 N N . ARG A 1 103 ? 2.238 -1.096 -2.838 1.00 96.38 103 ARG A N 1
ATOM 792 C CA . ARG A 1 103 ? 2.319 -2.117 -1.784 1.00 96.38 103 ARG A CA 1
ATOM 793 C C . ARG A 1 103 ? 2.000 -1.522 -0.412 1.00 96.38 103 ARG A C 1
ATOM 795 O O . ARG A 1 103 ? 1.074 -1.993 0.247 1.00 96.38 103 ARG A O 1
ATOM 802 N N . ILE A 1 104 ? 2.692 -0.451 -0.014 1.00 96.81 104 ILE A N 1
ATOM 803 C CA . ILE A 1 104 ? 2.504 0.198 1.297 1.00 96.81 104 ILE A CA 1
ATOM 804 C C . ILE A 1 104 ? 1.050 0.653 1.478 1.00 96.81 104 ILE A C 1
ATOM 806 O O . ILE A 1 104 ? 0.407 0.302 2.469 1.00 96.81 104 ILE A O 1
ATOM 810 N N . LEU A 1 105 ? 0.502 1.380 0.500 1.00 97.38 105 LEU A N 1
ATOM 811 C CA . LEU A 1 105 ? -0.873 1.882 0.547 1.00 97.38 105 LEU A CA 1
ATOM 812 C C . LEU A 1 105 ? -1.906 0.751 0.515 1.00 97.38 105 LEU A C 1
ATOM 814 O O . LEU A 1 105 ? -2.947 0.863 1.160 1.00 97.38 105 LEU A O 1
ATOM 818 N N . SER A 1 106 ? -1.612 -0.357 -0.172 1.00 97.81 106 SER A N 1
ATOM 819 C CA . SER A 1 106 ? -2.504 -1.517 -0.213 1.00 97.81 106 SER A CA 1
ATOM 820 C C . SER A 1 106 ? -2.610 -2.217 1.133 1.00 97.81 106 SER A C 1
ATOM 822 O O . SER A 1 106 ? -3.722 -2.505 1.585 1.00 97.81 106 SER A O 1
ATOM 824 N N . PHE A 1 107 ? -1.481 -2.441 1.806 1.00 97.81 107 PHE A N 1
ATOM 825 C CA . PHE A 1 107 ? -1.484 -2.973 3.165 1.00 97.81 107 PHE A CA 1
ATOM 826 C C . PHE A 1 107 ? -2.143 -2.005 4.150 1.00 97.81 107 PHE A C 1
ATOM 828 O O . PHE A 1 107 ? -2.987 -2.427 4.940 1.00 97.81 107 PHE A O 1
ATOM 835 N N . ALA A 1 108 ? -1.836 -0.708 4.065 1.00 97.62 108 ALA A N 1
ATOM 836 C CA . ALA A 1 108 ? -2.440 0.318 4.912 1.00 97.62 108 ALA A CA 1
ATOM 837 C C . ALA A 1 108 ? -3.964 0.407 4.734 1.00 97.62 108 ALA A C 1
ATOM 839 O O . ALA A 1 108 ? -4.704 0.452 5.716 1.00 97.62 108 ALA A O 1
ATOM 840 N N . GLY A 1 109 ? -4.448 0.382 3.491 1.00 97.69 109 GLY A N 1
ATOM 841 C CA . GLY A 1 109 ? -5.872 0.392 3.167 1.00 97.69 109 GLY A CA 1
ATOM 842 C C . GLY A 1 109 ? -6.597 -0.837 3.700 1.00 97.69 109 GLY A C 1
ATOM 843 O O . GLY A 1 109 ? -7.641 -0.706 4.340 1.00 97.69 109 GLY A O 1
ATOM 844 N N . HIS A 1 110 ? -6.024 -2.026 3.506 1.00 97.50 110 HIS A N 1
ATOM 845 C CA . HIS A 1 110 ? -6.606 -3.262 4.030 1.00 97.50 110 HIS A CA 1
ATOM 846 C C . HIS A 1 110 ? -6.619 -3.270 5.567 1.00 97.50 110 HIS A C 1
ATOM 848 O O . HIS A 1 110 ? -7.639 -3.593 6.177 1.00 97.50 110 HIS A O 1
ATOM 854 N N . ALA A 1 111 ? -5.522 -2.838 6.193 1.00 97.81 111 ALA A N 1
ATOM 855 C CA . ALA A 1 111 ? -5.415 -2.699 7.639 1.00 97.81 111 ALA A CA 1
ATOM 856 C C . ALA A 1 111 ? -6.445 -1.703 8.196 1.00 97.81 111 ALA A C 1
ATOM 858 O O . ALA A 1 111 ? -7.124 -2.013 9.170 1.00 97.81 111 ALA A O 1
ATOM 859 N N . TYR A 1 112 ? -6.635 -0.548 7.553 1.00 98.06 112 TYR A N 1
ATOM 860 C CA . TYR A 1 112 ? -7.626 0.446 7.969 1.00 98.06 112 TYR A CA 1
ATOM 861 C C . TYR A 1 112 ? -9.053 -0.110 7.926 1.00 98.06 112 TYR A C 1
ATOM 863 O O . TYR A 1 112 ? -9.827 0.067 8.875 1.00 98.06 112 TYR A O 1
ATOM 871 N N . VAL A 1 113 ? -9.408 -0.800 6.834 1.00 98.19 113 VAL A N 1
ATOM 872 C CA . VAL A 1 113 ? -10.735 -1.411 6.686 1.00 98.19 113 VAL A CA 1
ATOM 873 C C . VAL A 1 113 ? -10.963 -2.421 7.803 1.00 98.19 113 VAL A C 1
ATOM 875 O O . VAL A 1 113 ? -11.955 -2.291 8.517 1.00 98.19 113 VAL A O 1
ATOM 878 N N . TRP A 1 114 ? -10.036 -3.355 8.017 1.00 97.44 114 TRP A N 1
ATOM 879 C CA . TRP A 1 114 ? -10.265 -4.538 8.854 1.00 97.44 114 TRP A CA 1
ATOM 880 C C . TRP A 1 114 ? -9.727 -4.469 10.287 1.00 97.44 114 TRP A C 1
ATOM 882 O O . TRP A 1 114 ? -9.901 -5.436 11.024 1.00 97.44 114 TRP A O 1
ATOM 892 N N . GLU A 1 115 ? -9.124 -3.354 10.716 1.00 97.12 115 GLU A N 1
ATOM 893 C CA . GLU A 1 115 ? -8.513 -3.216 12.051 1.00 97.12 115 GLU A CA 1
ATOM 894 C C . GLU A 1 115 ? -9.420 -3.700 13.192 1.00 97.12 115 GLU A C 1
ATOM 896 O O . GLU A 1 115 ? -8.960 -4.364 14.121 1.00 97.12 115 GLU A O 1
ATOM 901 N N . THR A 1 116 ? -10.708 -3.345 13.148 1.00 94.62 116 THR A N 1
ATOM 902 C CA . THR A 1 116 ? -11.678 -3.741 14.174 1.00 94.62 116 THR A CA 1
ATOM 903 C C . THR A 1 116 ? -12.443 -4.990 13.725 1.00 94.62 116 THR A C 1
ATOM 905 O O . THR A 1 116 ? -13.243 -4.902 12.786 1.00 94.62 116 THR A O 1
ATOM 908 N N . PRO A 1 117 ? -12.268 -6.146 14.399 1.00 93.62 117 PRO A N 1
ATOM 909 C CA . PRO A 1 117 ? -12.977 -7.373 14.050 1.00 93.62 117 PRO A CA 1
ATOM 910 C C . PRO A 1 117 ? -14.496 -7.181 14.070 1.00 93.62 117 PRO A C 1
ATOM 912 O O . PRO A 1 117 ? -15.053 -6.654 15.031 1.00 93.62 117 PRO A O 1
ATOM 915 N N . GLY A 1 118 ? -15.167 -7.599 12.995 1.00 96.31 118 GLY A N 1
ATOM 916 C CA . GLY A 1 118 ? -16.619 -7.463 12.844 1.00 96.31 118 GLY A CA 1
ATOM 917 C C . GLY A 1 118 ? -17.118 -6.040 12.560 1.00 96.31 118 GLY A C 1
ATOM 918 O O . GLY A 1 118 ? -18.323 -5.853 12.425 1.00 96.31 118 GLY A O 1
ATOM 919 N N . GLN A 1 119 ? -16.231 -5.042 12.446 1.00 96.94 119 GLN A N 1
ATOM 920 C CA . GLN A 1 119 ? -16.596 -3.646 12.169 1.00 96.94 119 GLN A CA 1
ATOM 921 C C . GLN A 1 119 ? -15.718 -3.049 11.054 1.00 96.94 119 GLN A C 1
ATOM 923 O O . GLN A 1 119 ? -14.898 -2.155 11.315 1.00 96.94 119 GLN A O 1
ATOM 928 N N . PRO A 1 120 ? -15.854 -3.536 9.804 1.00 97.75 120 PRO A N 1
ATOM 929 C CA . PRO A 1 120 ? -15.091 -3.003 8.687 1.00 97.75 120 PRO A CA 1
ATOM 930 C C . PRO A 1 120 ? -15.415 -1.528 8.435 1.00 97.75 120 PRO A C 1
ATOM 932 O O . PRO A 1 120 ? -16.574 -1.113 8.499 1.00 97.75 120 PRO A O 1
ATOM 935 N N . ALA A 1 121 ? -14.398 -0.726 8.123 1.00 97.94 121 ALA A N 1
ATOM 936 C CA . ALA A 1 121 ? -14.614 0.665 7.739 1.00 97.94 121 ALA A CA 1
ATOM 937 C C . ALA A 1 121 ? -15.275 0.731 6.353 1.00 97.94 121 ALA A C 1
ATOM 939 O O . ALA A 1 121 ? -1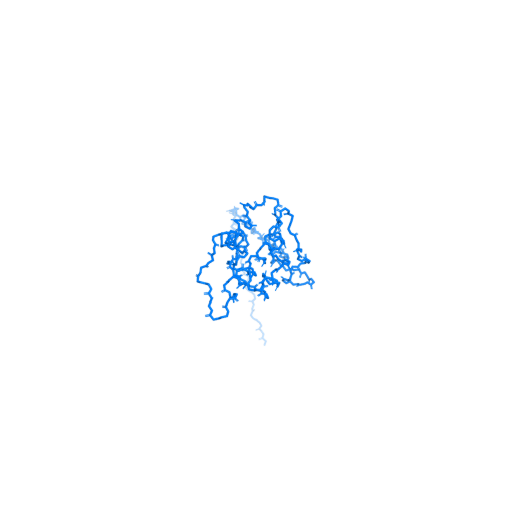4.768 0.164 5.389 1.00 97.94 121 ALA A O 1
ATOM 940 N N . ALA A 1 122 ? -16.386 1.463 6.240 1.00 97.50 122 ALA A N 1
ATOM 941 C CA . ALA A 1 122 ? -17.113 1.620 4.976 1.00 97.50 122 ALA A CA 1
ATOM 942 C C . ALA A 1 122 ? -16.494 2.668 4.031 1.00 97.50 122 ALA A C 1
ATOM 944 O O . ALA A 1 122 ? -16.855 2.738 2.858 1.00 97.50 122 ALA A O 1
ATOM 945 N N . LYS A 1 123 ? -15.608 3.528 4.547 1.00 97.25 123 LYS A N 1
ATOM 946 C CA . LYS A 1 123 ? -14.954 4.603 3.795 1.00 97.25 123 LYS A CA 1
ATOM 947 C C . LYS A 1 123 ? -13.504 4.729 4.233 1.00 97.25 123 LYS A C 1
ATOM 949 O O . LYS A 1 123 ? -13.207 4.619 5.421 1.00 97.25 123 LYS A O 1
ATOM 954 N N . LEU A 1 124 ? -12.635 5.003 3.268 1.00 97.56 124 LEU A N 1
ATOM 955 C CA . LEU A 1 124 ? -11.251 5.380 3.521 1.00 97.56 124 LEU A CA 1
ATOM 956 C C . LEU A 1 124 ? -11.135 6.903 3.638 1.00 97.56 124 LEU A C 1
ATOM 958 O O . LEU A 1 124 ? -11.847 7.624 2.928 1.00 97.56 124 LEU A O 1
ATOM 962 N N . PRO A 1 125 ? -10.235 7.405 4.493 1.00 96.81 125 PRO A N 1
ATOM 963 C CA . PRO A 1 125 ? -9.988 8.828 4.599 1.00 96.81 125 PRO A CA 1
ATOM 964 C C . PRO A 1 125 ? -9.220 9.319 3.353 1.00 96.81 125 PRO A C 1
ATOM 966 O O . PRO A 1 125 ? -8.446 8.564 2.751 1.00 96.81 125 PRO A O 1
ATOM 969 N N . PRO A 1 126 ? -9.450 10.566 2.906 1.00 95.00 126 PRO A N 1
ATOM 970 C CA . PRO A 1 126 ? -8.961 11.055 1.617 1.00 95.00 126 PRO A CA 1
ATOM 971 C C . PRO A 1 126 ? -7.433 11.051 1.495 1.00 95.00 126 PRO A C 1
ATOM 973 O O . PRO A 1 126 ? -6.934 10.801 0.399 1.00 95.00 126 PRO A O 1
ATOM 976 N N . GLN A 1 127 ? -6.700 11.266 2.591 1.00 94.00 127 GLN A N 1
ATOM 977 C CA . GLN A 1 127 ? -5.233 11.225 2.622 1.00 94.00 127 GLN A CA 1
ATOM 978 C C . GLN A 1 127 ? -4.651 9.844 2.298 1.00 94.00 127 GLN A C 1
ATOM 980 O O . GLN A 1 127 ? -3.493 9.756 1.910 1.00 94.00 127 GLN A O 1
ATOM 985 N N . LEU A 1 128 ? -5.448 8.778 2.433 1.00 96.06 128 LEU A N 1
ATOM 986 C CA . LEU A 1 128 ? -5.073 7.425 2.029 1.00 96.06 128 LEU A 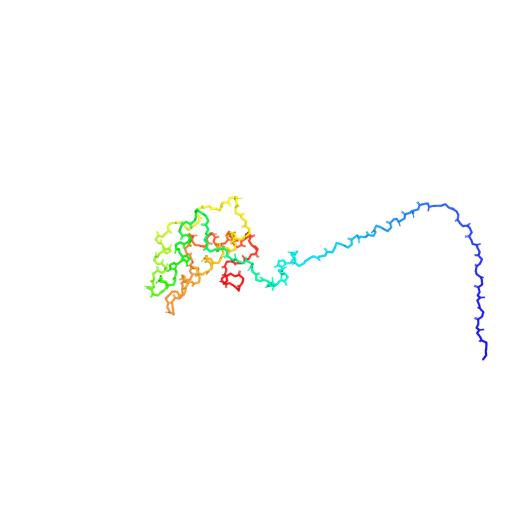CA 1
ATOM 987 C C . LEU A 1 128 ? -5.666 7.076 0.659 1.00 96.06 128 LEU A C 1
ATOM 989 O O . LEU A 1 128 ? -4.970 6.573 -0.218 1.00 96.06 128 LEU A O 1
ATOM 993 N N . ALA A 1 129 ? -6.954 7.371 0.457 1.00 96.75 129 ALA A N 1
ATOM 994 C CA . ALA A 1 129 ? -7.679 6.976 -0.749 1.00 96.75 129 ALA A CA 1
ATOM 995 C C . ALA A 1 129 ? -7.155 7.656 -2.025 1.00 96.75 129 ALA A C 1
ATOM 997 O O . ALA A 1 129 ? -7.050 7.009 -3.065 1.00 96.75 129 ALA A O 1
ATOM 998 N N . ARG A 1 130 ? -6.831 8.954 -1.957 1.00 95.94 130 ARG A N 1
ATOM 999 C CA . ARG A 1 130 ? -6.376 9.735 -3.119 1.00 95.94 130 ARG A CA 1
ATOM 1000 C C . ARG A 1 130 ? -5.027 9.262 -3.665 1.00 95.94 130 ARG A C 1
ATOM 1002 O O . ARG A 1 130 ? -5.007 8.895 -4.838 1.00 95.94 130 ARG A O 1
ATOM 1009 N N . PRO A 1 131 ? -3.939 9.197 -2.867 1.00 95.94 131 PRO A N 1
ATOM 1010 C CA . PRO A 1 131 ? -2.660 8.735 -3.398 1.00 95.94 131 PRO A CA 1
ATOM 1011 C C . PRO A 1 131 ? -2.727 7.273 -3.842 1.00 95.94 131 PRO A C 1
ATOM 1013 O O . PRO A 1 131 ? -2.123 6.912 -4.846 1.00 95.94 131 PRO A O 1
ATOM 1016 N N . TRP A 1 132 ? -3.517 6.430 -3.169 1.00 97.25 132 TRP A N 1
ATOM 1017 C CA . TRP A 1 132 ? -3.662 5.037 -3.587 1.00 97.25 132 TRP A CA 1
ATOM 1018 C C . TRP A 1 132 ? -4.334 4.916 -4.956 1.00 97.25 132 TRP A C 1
ATOM 1020 O O . TRP A 1 132 ? -3.891 4.137 -5.800 1.00 97.25 132 TRP A O 1
ATOM 1030 N N . HIS A 1 133 ? -5.368 5.723 -5.206 1.00 97.38 133 HIS A N 1
ATOM 1031 C CA . HIS A 1 133 ? -6.010 5.786 -6.511 1.00 97.38 133 HIS A CA 1
ATOM 1032 C C . HIS A 1 133 ? -5.061 6.304 -7.598 1.00 97.38 133 HIS A C 1
ATOM 1034 O O . HIS A 1 133 ? -4.967 5.684 -8.654 1.00 97.38 133 HIS A O 1
ATOM 1040 N N . GLU A 1 134 ? -4.339 7.394 -7.334 1.00 96.50 134 GLU A N 1
ATOM 1041 C CA . GLU A 1 134 ? -3.416 8.006 -8.296 1.00 96.50 134 GLU A CA 1
ATOM 1042 C C . GLU A 1 134 ? -2.281 7.048 -8.691 1.00 96.50 134 GLU A C 1
ATOM 1044 O O . GLU A 1 134 ? -2.009 6.848 -9.875 1.00 96.50 134 GLU A O 1
ATOM 1049 N N . ILE A 1 135 ? -1.675 6.373 -7.711 1.00 97.19 135 ILE A N 1
ATOM 1050 C CA . ILE A 1 135 ? -0.631 5.367 -7.947 1.00 97.19 135 ILE A CA 1
ATOM 1051 C C . ILE A 1 135 ? -1.198 4.150 -8.686 1.00 97.19 135 ILE A C 1
ATOM 1053 O O . ILE A 1 135 ? -0.575 3.643 -9.620 1.00 97.19 135 ILE A O 1
ATOM 1057 N N . GLY A 1 136 ? -2.410 3.713 -8.331 1.00 96.88 136 GLY A N 1
ATOM 1058 C CA . GLY A 1 136 ? -3.119 2.664 -9.061 1.00 96.88 136 GLY A CA 1
ATOM 1059 C C . GLY A 1 136 ? -3.311 3.018 -10.539 1.00 96.88 136 GLY A C 1
ATOM 1060 O O . GLY A 1 136 ? -3.024 2.199 -11.409 1.00 96.88 136 GLY A O 1
ATOM 1061 N N . GLN A 1 137 ? -3.699 4.259 -10.846 1.00 96.69 137 GLN A N 1
ATOM 1062 C CA . GLN A 1 137 ? -3.825 4.733 -12.228 1.00 96.69 137 GLN A CA 1
ATOM 1063 C C . GLN A 1 137 ? -2.491 4.697 -12.983 1.00 96.69 137 GLN A C 1
ATOM 1065 O O . GLN A 1 137 ? -2.475 4.266 -14.135 1.00 96.69 137 GLN A O 1
ATOM 1070 N N . LYS A 1 138 ? -1.375 5.084 -12.346 1.00 95.62 138 LYS A N 1
ATOM 1071 C CA . LYS A 1 138 ? -0.031 5.006 -12.954 1.00 95.62 138 LYS A CA 1
ATOM 1072 C C . LYS A 1 138 ? 0.367 3.575 -13.312 1.00 95.62 138 LYS A C 1
ATOM 1074 O O . LYS A 1 138 ? 0.962 3.360 -14.360 1.00 95.62 138 LYS A O 1
ATOM 1079 N N . LEU A 1 139 ? 0.001 2.611 -12.469 1.00 94.88 139 LEU A N 1
ATOM 1080 C CA . LEU A 1 139 ? 0.297 1.191 -12.673 1.00 94.88 139 LEU A CA 1
ATOM 1081 C C . LEU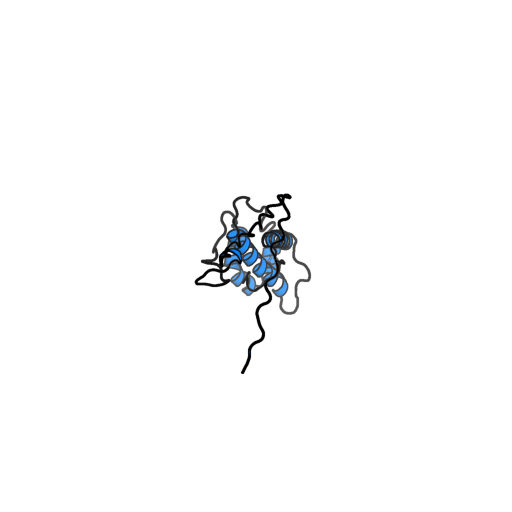 A 1 139 ? -0.764 0.448 -13.503 1.00 94.88 139 LEU A C 1
ATOM 1083 O O . LEU A 1 139 ? -0.617 -0.751 -13.729 1.00 94.88 139 LEU A O 1
ATOM 1087 N N . GLY A 1 140 ? -1.856 1.107 -13.907 1.00 95.81 140 GLY A N 1
ATOM 1088 C CA . GLY A 1 140 ? -2.983 0.452 -14.581 1.00 95.81 140 GLY A CA 1
ATOM 1089 C C . GLY A 1 140 ? -3.713 -0.573 -13.701 1.00 95.81 140 GLY A C 1
ATOM 1090 O O . GLY A 1 140 ? -4.237 -1.565 -14.206 1.00 95.81 140 GLY A O 1
ATOM 1091 N N . ARG A 1 141 ? -3.728 -0.371 -12.378 1.00 95.31 141 ARG A N 1
ATOM 1092 C CA . ARG A 1 141 ? -4.258 -1.318 -11.385 1.00 95.31 141 ARG A CA 1
ATOM 1093 C C . ARG A 1 141 ? -5.284 -0.657 -10.459 1.00 95.31 141 ARG A C 1
ATOM 1095 O O . ARG A 1 141 ? -5.139 0.511 -10.103 1.00 95.31 141 ARG A O 1
ATOM 1102 N N . PRO A 1 142 ? -6.321 -1.389 -10.018 1.00 96.81 142 PRO A N 1
ATOM 1103 C CA . PRO A 1 142 ? -7.253 -0.866 -9.028 1.00 96.81 142 PRO A CA 1
ATOM 1104 C C . PRO A 1 142 ? -6.576 -0.721 -7.650 1.00 96.81 142 PRO A C 1
ATOM 1106 O O . PRO A 1 142 ? -5.712 -1.538 -7.321 1.00 96.81 142 PRO A O 1
ATOM 1109 N N . PRO A 1 143 ? -6.989 0.258 -6.818 1.00 96.62 143 PRO A N 1
ATOM 1110 C CA . PRO A 1 143 ? -6.493 0.446 -5.454 1.00 96.62 143 PRO A CA 1
ATOM 1111 C C . PRO A 1 143 ? -7.044 -0.640 -4.518 1.00 96.62 143 PRO A C 1
ATOM 1113 O O . PRO A 1 143 ? -7.975 -0.423 -3.744 1.00 96.62 143 PRO A O 1
ATOM 1116 N N . VAL A 1 144 ? -6.496 -1.847 -4.637 1.00 96.38 144 VAL A N 1
ATOM 1117 C CA . VAL A 1 144 ? -6.833 -3.011 -3.815 1.00 96.38 144 VAL A CA 1
ATOM 1118 C C . VAL A 1 144 ? -5.585 -3.855 -3.577 1.00 96.38 144 VAL A C 1
ATOM 1120 O O . VAL A 1 144 ? -4.757 -4.035 -4.475 1.00 96.38 144 VAL A O 1
ATOM 1123 N N . LEU A 1 145 ? -5.465 -4.406 -2.366 1.00 96.12 145 LEU A N 1
ATOM 1124 C CA . LEU A 1 145 ? -4.432 -5.389 -2.065 1.00 96.12 145 LEU A CA 1
ATOM 1125 C C . LEU A 1 145 ? -4.667 -6.634 -2.925 1.00 96.12 145 LEU A C 1
ATOM 1127 O O . LEU A 1 145 ? -5.672 -7.327 -2.790 1.00 96.12 145 LEU A O 1
ATOM 1131 N N . SER A 1 146 ? -3.741 -6.871 -3.843 1.00 93.50 146 SER A N 1
ATOM 1132 C CA . SER A 1 146 ? -3.733 -7.987 -4.789 1.00 93.50 146 SER A CA 1
ATOM 1133 C C . SER A 1 146 ? -2.369 -8.665 -4.743 1.00 93.50 146 SER A C 1
ATOM 1135 O O . SER A 1 146 ? -1.440 -8.120 -4.155 1.00 93.50 146 SER A O 1
ATOM 1137 N N . TYR A 1 147 ? -2.233 -9.833 -5.375 1.00 92.38 147 TYR A N 1
ATOM 1138 C CA . TYR A 1 147 ? -1.001 -10.625 -5.306 1.00 92.38 147 TYR A CA 1
ATOM 1139 C C . TYR A 1 147 ? 0.251 -9.833 -5.715 1.00 92.38 147 TYR A C 1
ATOM 1141 O O . TYR A 1 147 ? 1.239 -9.831 -5.001 1.00 92.38 147 TYR A O 1
ATOM 1149 N N . ALA A 1 148 ? 0.181 -9.056 -6.799 1.00 89.00 148 ALA A N 1
ATOM 1150 C CA . ALA A 1 148 ? 1.298 -8.222 -7.253 1.00 89.00 148 ALA A CA 1
ATOM 1151 C C . ALA A 1 148 ? 1.538 -6.953 -6.397 1.00 89.00 148 ALA A C 1
ATOM 1153 O O . ALA A 1 148 ? 2.266 -6.053 -6.811 1.00 89.00 148 ALA A O 1
ATOM 1154 N N . SER A 1 149 ? 0.848 -6.803 -5.266 1.00 86.81 149 SER A N 1
ATOM 1155 C CA . SER A 1 149 ? 1.046 -5.733 -4.274 1.00 86.81 149 SER A CA 1
ATOM 1156 C C . SER A 1 149 ? 1.218 -6.277 -2.853 1.00 86.81 149 SER A C 1
ATOM 1158 O O . SER A 1 149 ? 1.158 -5.485 -1.915 1.00 86.81 149 SER A O 1
ATOM 1160 N N . TYR A 1 150 ? 1.376 -7.594 -2.702 1.00 83.62 150 TYR A N 1
ATOM 1161 C CA . TYR A 1 150 ? 1.686 -8.266 -1.444 1.00 83.62 150 TYR A CA 1
ATOM 1162 C C . TYR A 1 150 ? 3.202 -8.447 -1.349 1.00 83.62 150 TYR A C 1
ATOM 1164 O O . TYR A 1 150 ? 3.789 -7.969 -0.354 1.00 83.62 150 TYR A O 1
#

pLDDT: mean 84.49, std 19.88, range [31.23, 98.19]

Foldseek 3Di:
DDDDDDDDDDDDDDDDDDDPPPPPPPPPDDDDLVVVCQDPVPGNDDDPQDLDDPPQVLLNCQQVCVVVCLVVLCLLVSQVPDPANDPDDDPPDDPSNLLSSLLSLQSSQVCNQCSDPPHGDPDDDCNSVVVLCVSCVVVVHHSHDDPSSD